Protein AF-A0A937LQM6-F1 (afdb_monomer)

pLDDT: mean 89.08, std 10.99, range [39.25, 98.06]

Nearest PDB structures (foldseek):
  4mtd-assembly1_B  TM=9.101E-01  e=1.233E-03  Escherichia coli K-12
  4ray-assembly1_B  TM=7.573E-01  e=1.075E-01  Magnetospirillum gryphiswaldense MSR-1 v2
  2fe3-assembly1_B  TM=8.271E-01  e=1.765E-01  Bacillus subtilis
  6d57-assembly1_A  TM=6.598E-01  e=1.659E-01  Campylobacter jejuni
  4rb2-assembly1_D  TM=7.688E-01  e=2.263E-01  Magnetospirillum gryphiswaldense MSR-1 v2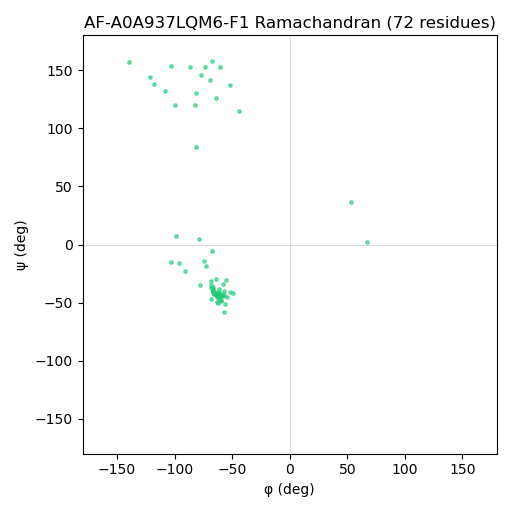

Solvent-accessible surface area (backbone atoms only — not comparable to full-atom values): 4534 Å² total; per-residue (Å²): 133,82,77,66,55,58,56,71,69,61,51,50,54,51,52,52,52,51,51,52,52,23,58,76,67,78,45,82,78,45,71,68,44,49,51,51,47,54,56,54,66,33,40,83,55,95,77,55,71,67,57,50,51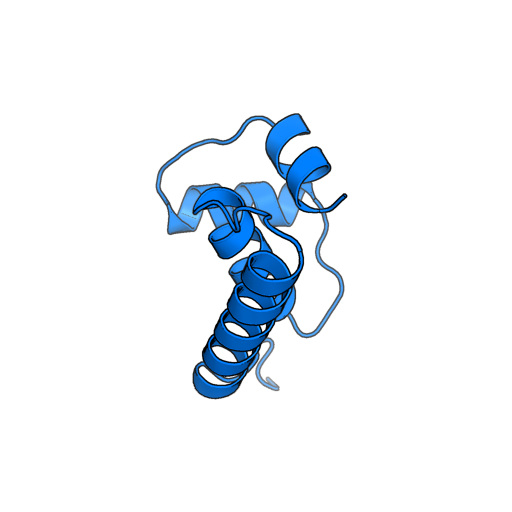,52,52,46,26,70,76,66,75,47,83,77,60,70,68,58,54,55,67,56,76,105

Foldseek 3Di:
DPDQFDDPVVLVVVLVVVVVVCVVVVHDCDPLLSLLSSVQRGGPDDDDLVRSQVVSCVVPVDHDDSVSSVVSVD

Sequence (74 aa):
MRSKLKDTKEIQASITRVLDICKLNNLVFTEIRQKIFEIIIKYKKPIKAYEILDVFTEVTGKRAHPPTIYRAID

Structure (mmCIF, N/CA/C/O backbone):
data_AF-A0A937LQM6-F1
#
_entry.id   AF-A0A937LQM6-F1
#
loop_
_atom_site.group_PDB
_atom_site.id
_atom_site.type_symbol
_atom_site.label_atom_id
_atom_site.label_alt_id
_atom_site.label_comp_id
_atom_site.label_asym_id
_atom_site.label_entity_id
_atom_site.label_seq_id
_atom_site.pdbx_PDB_ins_code
_atom_site.Cartn_x
_atom_site.Cartn_y
_atom_site.Cartn_z
_atom_site.occupancy
_atom_site.B_iso_or_equiv
_atom_site.auth_seq_id
_atom_site.auth_comp_id
_atom_site.auth_asym_id
_atom_site.auth_atom_id
_atom_site.pdbx_PDB_model_num
ATOM 1 N N . MET A 1 1 ? -18.254 -6.790 19.020 1.00 39.25 1 MET A N 1
ATOM 2 C CA . MET A 1 1 ? -17.248 -5.939 18.342 1.00 39.25 1 MET A CA 1
ATOM 3 C C . MET A 1 1 ? -17.038 -6.473 16.923 1.00 39.25 1 MET A C 1
ATOM 5 O O . MET A 1 1 ? -16.304 -7.433 16.747 1.00 39.25 1 MET A O 1
ATOM 9 N N . ARG A 1 2 ? -17.785 -5.969 15.924 1.00 45.56 2 ARG A N 1
ATOM 10 C CA . ARG A 1 2 ? -17.747 -6.499 14.543 1.00 45.56 2 ARG A CA 1
ATOM 11 C C . ARG A 1 2 ? -16.351 -6.281 13.944 1.00 45.56 2 ARG A C 1
ATOM 13 O O . ARG A 1 2 ? -15.851 -5.160 13.977 1.00 45.56 2 ARG A O 1
ATOM 20 N N . SER A 1 3 ? -15.739 -7.359 13.448 1.00 54.41 3 SER A N 1
ATOM 21 C CA . SER A 1 3 ? -14.363 -7.415 12.933 1.00 54.41 3 SER A CA 1
ATOM 22 C C . SER A 1 3 ? -14.026 -6.212 12.039 1.00 54.41 3 SER A C 1
ATOM 24 O O . SER A 1 3 ? -14.603 -6.054 10.958 1.00 54.41 3 SER A O 1
ATOM 26 N N . LYS A 1 4 ? -13.085 -5.374 12.500 1.00 59.31 4 LYS A N 1
ATOM 27 C CA . LYS A 1 4 ? -12.574 -4.180 11.799 1.00 59.31 4 LYS A CA 1
ATOM 28 C C . LYS A 1 4 ? -11.763 -4.519 10.535 1.00 59.31 4 LYS A C 1
ATOM 30 O O . LYS A 1 4 ? -11.388 -3.598 9.813 1.00 59.31 4 LYS A O 1
ATOM 35 N N . LEU A 1 5 ? -11.512 -5.805 10.271 1.00 64.50 5 LEU A N 1
ATOM 36 C CA . LEU A 1 5 ? -10.534 -6.276 9.292 1.00 64.50 5 LEU A CA 1
ATOM 37 C C . LEU A 1 5 ? -11.191 -7.149 8.209 1.00 64.50 5 LEU A C 1
ATOM 39 O O . LEU A 1 5 ? -12.158 -7.867 8.495 1.00 64.50 5 LEU A O 1
ATOM 43 N N . LYS A 1 6 ? -10.709 -7.049 6.963 1.00 72.69 6 LYS A N 1
ATOM 44 C CA . LYS A 1 6 ? -11.039 -8.002 5.884 1.00 72.69 6 LYS A CA 1
ATOM 45 C C . LYS A 1 6 ? -10.439 -9.385 6.151 1.00 72.69 6 LYS A C 1
ATOM 47 O O . LYS A 1 6 ? -9.478 -9.511 6.908 1.00 72.69 6 LYS A O 1
ATOM 52 N N . ASP A 1 7 ? -11.027 -10.398 5.520 1.00 82.56 7 ASP A N 1
ATOM 53 C CA . ASP A 1 7 ? -10.529 -11.773 5.553 1.00 82.56 7 ASP A CA 1
ATOM 54 C C . ASP A 1 7 ? -9.202 -11.897 4.777 1.00 82.56 7 ASP A C 1
ATOM 56 O O . ASP A 1 7 ? -9.023 -11.274 3.725 1.00 82.56 7 ASP A O 1
ATOM 60 N N . THR A 1 8 ? -8.266 -12.707 5.277 1.00 83.19 8 THR A N 1
ATOM 61 C CA . THR A 1 8 ? -6.950 -12.932 4.654 1.00 83.19 8 THR A CA 1
ATOM 62 C C . THR A 1 8 ? -7.065 -13.456 3.218 1.00 83.19 8 THR A C 1
ATOM 64 O O . THR A 1 8 ? -6.266 -13.081 2.358 1.00 83.19 8 THR A O 1
ATOM 67 N N . LYS A 1 9 ? -8.086 -14.268 2.912 1.00 86.94 9 LYS A N 1
ATOM 68 C CA . LYS A 1 9 ? -8.322 -14.791 1.560 1.00 86.94 9 LYS A CA 1
ATOM 69 C C . LYS A 1 9 ? -8.697 -13.680 0.574 1.00 86.94 9 LYS A C 1
ATOM 71 O O . LYS A 1 9 ? -8.223 -13.677 -0.561 1.00 86.94 9 LYS A O 1
ATOM 76 N N . GLU A 1 10 ? -9.507 -12.716 1.007 1.00 89.31 10 GLU A N 1
ATOM 77 C CA . GLU A 1 10 ? -9.906 -11.564 0.184 1.00 89.31 10 GLU A CA 1
ATOM 78 C C . GLU A 1 10 ? -8.729 -10.623 -0.094 1.00 89.31 10 GLU A C 1
ATOM 80 O O . GLU A 1 10 ? -8.603 -10.081 -1.196 1.00 89.31 10 GLU A O 1
ATOM 85 N N . ILE A 1 11 ? -7.851 -10.447 0.897 1.00 91.44 11 ILE A N 1
ATOM 86 C CA . ILE A 1 11 ? -6.627 -9.650 0.766 1.00 91.44 11 ILE A CA 1
ATOM 87 C C . ILE A 1 11 ? -5.713 -10.275 -0.288 1.00 91.44 11 ILE A C 1
ATOM 89 O O . ILE A 1 11 ? -5.309 -9.589 -1.227 1.00 91.44 11 ILE A O 1
ATOM 93 N N . GLN A 1 12 ? -5.454 -11.581 -0.195 1.00 92.62 12 GLN A N 1
ATOM 94 C CA . GLN A 1 12 ? -4.582 -12.271 -1.145 1.00 92.62 12 GLN A CA 1
ATOM 95 C C . GLN A 1 12 ? -5.130 -12.218 -2.577 1.00 92.62 12 GLN A C 1
ATOM 97 O O . GLN A 1 12 ? -4.379 -11.935 -3.508 1.00 92.62 12 GLN A O 1
ATOM 102 N N . ALA A 1 13 ? -6.441 -12.412 -2.754 1.00 94.75 13 ALA A N 1
ATOM 103 C CA . ALA A 1 13 ? -7.085 -12.292 -4.061 1.00 94.75 13 ALA A CA 1
ATOM 104 C C . ALA A 1 13 ? -6.954 -10.873 -4.642 1.00 94.75 13 ALA A C 1
ATOM 106 O O . ALA A 1 13 ? -6.718 -10.704 -5.839 1.00 94.75 13 ALA A O 1
ATOM 107 N N . SER A 1 14 ? -7.061 -9.849 -3.790 1.00 95.38 14 SER A N 1
ATOM 108 C CA . SER A 1 14 ? -6.869 -8.453 -4.195 1.00 95.38 14 SER A CA 1
ATOM 109 C C . SER A 1 14 ? -5.423 -8.184 -4.623 1.00 95.38 14 SER A C 1
ATOM 111 O O . SER A 1 14 ? -5.209 -7.550 -5.651 1.00 95.38 14 SER A O 1
ATOM 113 N N . ILE A 1 15 ? -4.433 -8.706 -3.888 1.00 95.50 15 ILE A N 1
ATOM 114 C CA . ILE A 1 15 ? -3.007 -8.582 -4.234 1.00 95.50 15 ILE A CA 1
ATOM 115 C C . ILE A 1 15 ? -2.715 -9.242 -5.585 1.00 95.50 15 ILE A C 1
ATOM 117 O O . ILE A 1 15 ? -2.090 -8.617 -6.438 1.00 95.50 15 ILE A O 1
ATOM 121 N N . THR A 1 16 ? -3.201 -10.468 -5.811 1.00 96.25 16 THR A N 1
ATOM 122 C CA . THR A 1 16 ? -3.037 -11.165 -7.098 1.00 96.25 16 THR A CA 1
ATOM 123 C C . THR A 1 16 ? -3.621 -10.349 -8.249 1.00 96.25 16 THR A C 1
ATOM 125 O O . THR A 1 16 ? -2.955 -10.153 -9.260 1.00 96.25 16 THR A O 1
ATOM 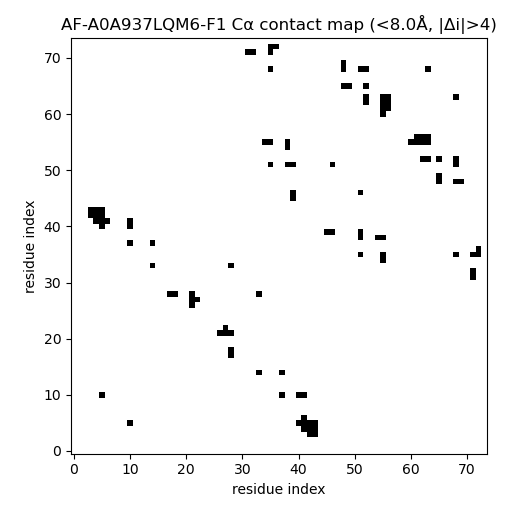128 N N . ARG A 1 17 ? -4.816 -9.775 -8.065 1.00 97.19 17 ARG A N 1
ATOM 129 C CA . ARG A 1 17 ? -5.441 -8.919 -9.080 1.00 97.19 17 ARG A CA 1
ATOM 130 C C . ARG A 1 17 ? -4.592 -7.690 -9.414 1.00 97.19 17 ARG A C 1
ATOM 132 O O . ARG A 1 17 ? -4.484 -7.328 -10.581 1.00 97.19 17 ARG A O 1
ATOM 139 N N . VAL A 1 18 ? -3.999 -7.039 -8.410 1.00 97.12 18 VAL A N 1
ATOM 140 C CA . VAL A 1 18 ? -3.113 -5.884 -8.636 1.00 97.12 18 VAL A CA 1
ATOM 141 C C . VAL A 1 18 ? -1.837 -6.308 -9.362 1.00 97.12 18 VAL A C 1
ATOM 143 O O . VAL A 1 18 ? -1.422 -5.614 -10.284 1.00 97.12 18 VAL A O 1
ATOM 146 N N . LEU A 1 19 ? -1.250 -7.459 -9.015 1.00 96.44 19 LEU A N 1
ATOM 147 C CA . LEU A 1 19 ? -0.087 -8.001 -9.725 1.00 96.44 19 LEU A CA 1
ATOM 148 C C . LEU A 1 19 ? -0.379 -8.225 -11.214 1.00 96.44 19 LEU A C 1
ATOM 150 O O . LEU A 1 19 ? 0.434 -7.833 -12.052 1.00 96.44 19 LEU A O 1
ATOM 154 N N . ASP A 1 20 ? -1.544 -8.784 -11.548 1.00 97.62 20 ASP A N 1
ATOM 155 C CA . ASP A 1 20 ? -1.962 -8.979 -12.939 1.00 97.62 20 ASP A CA 1
ATOM 156 C C . ASP A 1 20 ? -2.120 -7.642 -13.674 1.00 97.62 20 ASP A C 1
ATOM 158 O O . ASP A 1 20 ? -1.618 -7.482 -14.787 1.00 97.62 20 ASP A O 1
ATOM 162 N N . ILE A 1 21 ? -2.748 -6.646 -13.036 1.00 97.69 21 ILE A N 1
ATOM 163 C CA . ILE A 1 21 ? -2.875 -5.290 -13.591 1.00 97.69 21 ILE A CA 1
ATOM 164 C C . ILE A 1 21 ? -1.491 -4.680 -13.829 1.00 97.69 21 ILE A C 1
ATOM 166 O O . ILE A 1 21 ? -1.232 -4.155 -14.911 1.00 97.69 21 ILE A O 1
ATOM 170 N N . CYS A 1 22 ? -0.581 -4.763 -12.859 1.00 96.94 22 CYS A N 1
ATOM 171 C CA . CYS A 1 22 ? 0.775 -4.246 -13.008 1.00 96.94 22 CYS A CA 1
ATOM 172 C C . CYS A 1 22 ? 1.511 -4.932 -14.163 1.00 96.94 22 CYS A C 1
ATOM 174 O O . CYS A 1 22 ? 2.101 -4.245 -14.994 1.00 96.94 22 CYS A O 1
ATOM 176 N N . LYS A 1 23 ? 1.400 -6.261 -14.282 1.00 96.88 23 LYS A N 1
ATOM 177 C CA . LYS A 1 23 ? 2.000 -7.033 -15.376 1.00 96.88 23 LYS A CA 1
ATOM 178 C C . LYS A 1 23 ? 1.473 -6.600 -16.745 1.00 96.88 23 LYS A C 1
ATOM 180 O O . LYS A 1 23 ? 2.267 -6.399 -17.658 1.00 96.88 23 LYS A O 1
ATOM 185 N N . LEU A 1 24 ? 0.158 -6.418 -16.882 1.00 98.06 24 LEU A N 1
ATOM 186 C CA . LEU A 1 24 ? -0.471 -5.966 -18.131 1.00 98.06 24 LEU A CA 1
ATOM 187 C C . LEU A 1 24 ? -0.036 -4.552 -18.540 1.00 98.06 24 LEU A C 1
ATOM 189 O O . LEU A 1 24 ? 0.015 -4.251 -19.727 1.00 98.06 24 LEU A O 1
ATOM 193 N N . ASN A 1 25 ? 0.298 -3.702 -17.569 1.00 97.44 25 ASN A N 1
ATOM 194 C CA . ASN A 1 25 ? 0.709 -2.315 -17.797 1.00 97.44 25 ASN A CA 1
ATOM 195 C C . ASN A 1 25 ? 2.236 -2.119 -17.787 1.00 97.44 25 ASN A C 1
ATOM 197 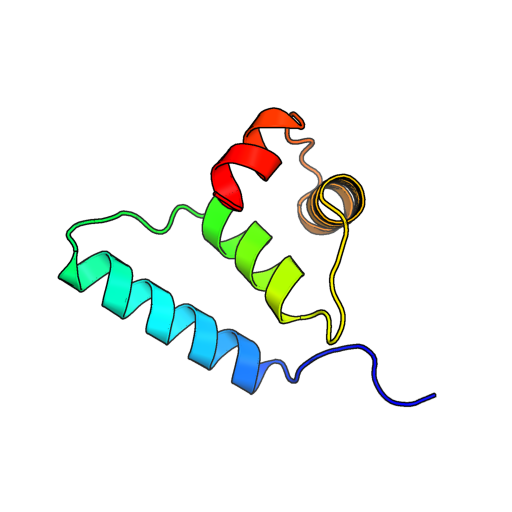O O . ASN A 1 25 ? 2.703 -0.983 -17.808 1.00 97.44 25 ASN A O 1
ATOM 201 N N . ASN A 1 26 ? 3.023 -3.201 -17.731 1.00 96.88 26 ASN A N 1
ATOM 202 C CA . ASN A 1 26 ? 4.483 -3.154 -17.595 1.00 96.88 26 ASN A CA 1
ATOM 203 C C . ASN A 1 26 ? 4.960 -2.299 -16.396 1.00 96.88 26 ASN A C 1
ATOM 205 O O . ASN A 1 26 ? 5.966 -1.593 -16.458 1.00 96.88 26 ASN A O 1
ATOM 209 N N . LEU A 1 27 ? 4.205 -2.355 -15.296 1.00 96.44 27 LEU A N 1
ATOM 210 C CA . LEU A 1 27 ? 4.489 -1.683 -14.032 1.00 96.44 27 LEU A CA 1
ATOM 211 C C . LEU A 1 27 ? 5.028 -2.678 -13.005 1.00 96.44 27 LEU A C 1
ATOM 213 O O . LEU A 1 27 ? 4.690 -3.861 -13.009 1.00 96.44 27 LEU A O 1
ATOM 217 N N . VAL A 1 28 ? 5.814 -2.172 -12.056 1.00 94.50 28 VAL A N 1
ATOM 218 C CA . VAL A 1 28 ? 6.307 -2.961 -10.924 1.00 94.50 28 VAL A CA 1
ATOM 219 C C . VAL A 1 28 ? 5.459 -2.671 -9.690 1.00 94.50 28 VAL A C 1
ATOM 221 O O . VAL A 1 28 ? 5.430 -1.539 -9.195 1.00 94.50 28 VAL A O 1
ATOM 224 N N . PHE A 1 29 ? 4.814 -3.707 -9.150 1.00 95.62 29 PHE A N 1
ATOM 225 C CA . PHE A 1 29 ? 4.206 -3.637 -7.824 1.00 95.62 29 PHE A CA 1
ATOM 226 C C . PHE A 1 29 ? 5.288 -3.874 -6.772 1.00 95.62 29 PHE A C 1
ATOM 228 O O . PHE A 1 29 ? 5.552 -4.999 -6.357 1.00 95.62 29 PHE A O 1
ATOM 235 N N . THR A 1 30 ? 6.001 -2.806 -6.419 1.00 94.25 30 THR A N 1
ATOM 236 C CA . THR A 1 30 ? 7.124 -2.889 -5.481 1.00 94.25 30 THR A CA 1
ATOM 237 C C . THR A 1 30 ? 6.665 -3.405 -4.118 1.00 94.25 30 THR A C 1
ATOM 239 O O . THR A 1 30 ? 5.528 -3.174 -3.706 1.00 94.25 30 THR A O 1
ATOM 242 N N . GLU A 1 31 ? 7.570 -4.049 -3.378 1.00 92.31 31 GLU A N 1
ATOM 243 C CA . GLU A 1 31 ? 7.280 -4.603 -2.047 1.00 92.31 31 GLU A CA 1
ATOM 244 C C . GLU A 1 31 ? 6.646 -3.559 -1.111 1.00 92.31 31 GLU A C 1
ATOM 246 O O . GLU A 1 31 ? 5.667 -3.840 -0.420 1.00 92.31 31 GLU A O 1
ATOM 251 N N . ILE A 1 32 ? 7.146 -2.318 -1.149 1.00 92.12 32 ILE A N 1
ATOM 252 C CA . ILE A 1 32 ? 6.600 -1.220 -0.347 1.00 92.12 32 ILE A CA 1
ATOM 253 C C . ILE A 1 32 ? 5.162 -0.865 -0.740 1.00 92.12 32 ILE A C 1
ATOM 255 O O . ILE A 1 32 ? 4.319 -0.701 0.141 1.00 92.12 32 ILE A O 1
ATOM 259 N N . ARG A 1 33 ? 4.847 -0.804 -2.042 1.00 94.38 33 ARG A N 1
ATOM 260 C CA . ARG A 1 33 ? 3.483 -0.543 -2.524 1.00 94.38 33 ARG A CA 1
ATOM 261 C C . ARG A 1 33 ? 2.550 -1.695 -2.178 1.00 94.38 33 ARG A C 1
ATOM 263 O O . ARG A 1 33 ? 1.423 -1.442 -1.769 1.00 94.38 33 ARG A O 1
ATOM 270 N N . GLN A 1 34 ? 3.025 -2.937 -2.261 1.00 94.81 34 GLN A N 1
ATOM 271 C CA . GLN A 1 34 ? 2.247 -4.104 -1.856 1.00 94.81 34 GLN A CA 1
ATOM 272 C C . GLN A 1 34 ? 1.916 -4.073 -0.365 1.00 94.81 34 GLN A C 1
ATOM 274 O O . GLN A 1 34 ? 0.764 -4.292 0.001 1.00 94.81 34 GLN A O 1
ATOM 279 N N . LYS A 1 35 ? 2.886 -3.751 0.497 1.00 93.44 35 LYS A N 1
ATOM 280 C CA . LYS A 1 35 ? 2.658 -3.660 1.946 1.00 93.44 35 LYS A CA 1
ATOM 281 C C . LYS A 1 35 ? 1.722 -2.520 2.323 1.00 93.44 35 LYS A C 1
ATOM 283 O O . 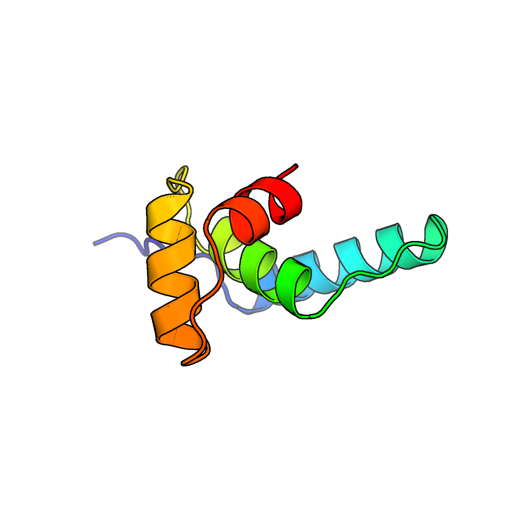LYS A 1 35 ? 0.820 -2.719 3.130 1.00 93.44 35 LYS A O 1
ATOM 288 N N . ILE A 1 36 ? 1.891 -1.349 1.714 1.00 94.19 36 ILE A N 1
ATOM 289 C CA . ILE A 1 36 ? 0.995 -0.207 1.931 1.00 94.19 36 ILE A CA 1
ATOM 290 C C . ILE A 1 36 ? -0.423 -0.533 1.451 1.00 94.19 36 ILE A C 1
ATOM 292 O O . ILE A 1 36 ? -1.385 -0.285 2.175 1.00 94.19 36 ILE A O 1
ATOM 296 N N . PHE A 1 37 ? -0.561 -1.158 0.281 1.00 95.31 37 PHE A N 1
ATOM 297 C CA . PHE A 1 37 ? -1.850 -1.614 -0.230 1.00 95.31 37 PHE A CA 1
ATOM 298 C C . PHE A 1 37 ? -2.512 -2.623 0.714 1.00 95.31 37 PHE A C 1
ATOM 300 O O . PHE A 1 37 ? -3.671 -2.436 1.072 1.00 95.31 37 PHE A O 1
ATOM 307 N N . GLU A 1 38 ? -1.771 -3.644 1.162 1.00 93.88 38 GLU A N 1
ATOM 308 C CA . GLU A 1 38 ? -2.228 -4.660 2.119 1.00 93.88 38 GLU A CA 1
ATOM 309 C C . GLU A 1 38 ? -2.758 -4.018 3.408 1.00 93.88 38 GLU A C 1
ATOM 311 O O . GLU A 1 38 ? -3.848 -4.372 3.862 1.00 93.88 38 GLU A O 1
ATOM 316 N N . ILE A 1 39 ? -2.034 -3.030 3.952 1.00 92.81 39 ILE A N 1
ATOM 317 C CA . ILE A 1 39 ? -2.483 -2.233 5.098 1.00 92.81 39 ILE A CA 1
ATOM 318 C C . ILE A 1 39 ? -3.817 -1.575 4.759 1.00 92.81 39 ILE A C 1
ATOM 320 O O . ILE A 1 39 ? -4.795 -1.860 5.434 1.00 92.81 39 ILE A O 1
ATOM 324 N N . ILE A 1 40 ? -3.901 -0.771 3.697 1.00 92.69 40 ILE A N 1
ATOM 325 C CA . ILE A 1 40 ? -5.110 -0.004 3.353 1.00 92.69 40 ILE A CA 1
ATOM 326 C C . ILE A 1 40 ? -6.335 -0.911 3.194 1.00 92.69 40 ILE A C 1
ATOM 328 O O . ILE A 1 40 ? -7.366 -0.667 3.820 1.00 92.69 40 ILE A O 1
ATOM 332 N N . ILE A 1 41 ? -6.235 -1.978 2.395 1.00 92.50 41 ILE A N 1
ATOM 333 C CA . ILE A 1 41 ? -7.396 -2.822 2.079 1.00 92.50 41 ILE A CA 1
ATOM 334 C C . ILE A 1 41 ? -7.847 -3.694 3.250 1.00 92.50 41 ILE A C 1
ATOM 336 O O . ILE A 1 41 ? -8.984 -4.175 3.251 1.00 92.50 41 ILE A O 1
ATOM 340 N N . LYS A 1 42 ? -6.979 -3.906 4.246 1.00 91.12 42 LYS A N 1
ATOM 341 C CA . LYS A 1 42 ? -7.323 -4.626 5.471 1.00 91.12 42 LYS A CA 1
ATOM 342 C C . LYS A 1 42 ? -8.309 -3.825 6.322 1.00 91.12 42 LYS A C 1
ATOM 344 O O . LYS A 1 42 ? -9.148 -4.441 6.980 1.00 91.12 42 LYS A O 1
ATOM 349 N N . TYR A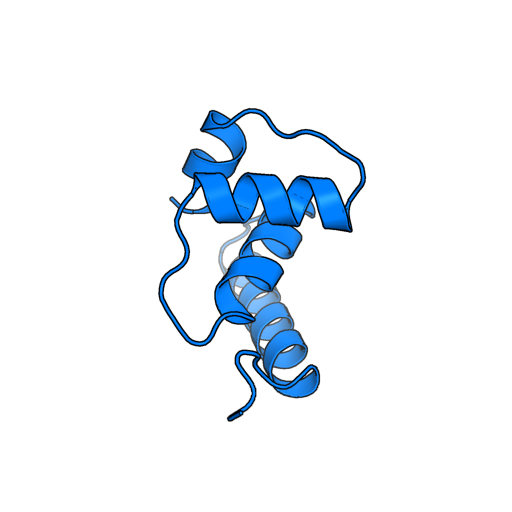 1 43 ? -8.267 -2.490 6.294 1.00 88.12 43 TYR A N 1
ATOM 350 C CA . TYR A 1 43 ? -9.190 -1.641 7.051 1.00 88.12 43 TYR A CA 1
ATOM 351 C C . TYR A 1 43 ? -10.528 -1.496 6.318 1.00 88.12 43 TYR A C 1
ATOM 353 O O . TYR A 1 43 ? -10.599 -1.130 5.150 1.00 88.12 43 TYR A O 1
ATOM 361 N N . LYS A 1 44 ? -11.635 -1.725 7.033 1.00 81.75 44 LYS A N 1
ATOM 362 C CA . LYS A 1 44 ? -13.002 -1.530 6.500 1.00 81.75 44 LYS A CA 1
ATOM 363 C C . LYS A 1 44 ? -13.465 -0.065 6.473 1.00 81.75 44 LYS A C 1
ATOM 365 O O . LYS A 1 44 ? -14.633 0.204 6.206 1.00 81.75 44 LYS A O 1
ATOM 370 N N . LYS A 1 45 ? -12.588 0.875 6.824 1.00 85.12 45 LYS A N 1
ATOM 371 C CA . LYS A 1 45 ? -12.846 2.320 6.883 1.00 85.12 45 LYS A CA 1
ATOM 372 C C . LYS A 1 45 ? -11.628 3.068 6.334 1.00 85.12 45 LYS A C 1
ATOM 374 O O . LYS A 1 45 ? -10.536 2.504 6.396 1.00 85.12 45 LYS A O 1
ATOM 379 N N . PRO A 1 46 ? -11.795 4.315 5.854 1.00 88.81 46 PRO A N 1
ATOM 380 C CA . PRO A 1 46 ? -10.665 5.158 5.486 1.00 88.81 46 PRO A CA 1
ATOM 381 C C . PRO A 1 46 ? -9.642 5.247 6.625 1.00 88.81 46 PRO A C 1
ATOM 383 O O . PRO A 1 46 ? -10.025 5.390 7.788 1.00 88.81 46 PRO A O 1
ATOM 386 N N . ILE A 1 47 ? -8.363 5.163 6.269 1.00 92.00 47 ILE A N 1
ATOM 387 C CA . ILE A 1 47 ? -7.211 5.266 7.168 1.00 92.00 47 ILE A CA 1
ATOM 388 C C . ILE A 1 47 ? -6.381 6.486 6.755 1.00 92.00 47 ILE A C 1
ATOM 390 O O . ILE A 1 47 ? -6.214 6.750 5.563 1.00 92.00 47 ILE A O 1
ATOM 394 N N . LYS A 1 48 ? -5.893 7.269 7.721 1.00 91.88 48 LYS A N 1
ATOM 395 C CA . LYS A 1 48 ? -5.070 8.453 7.439 1.00 91.88 48 LYS A CA 1
ATOM 396 C C . LYS A 1 48 ? -3.665 8.039 7.006 1.00 91.88 48 LYS A C 1
ATOM 398 O O . LYS A 1 48 ? -3.139 7.030 7.463 1.00 91.88 48 LYS A O 1
A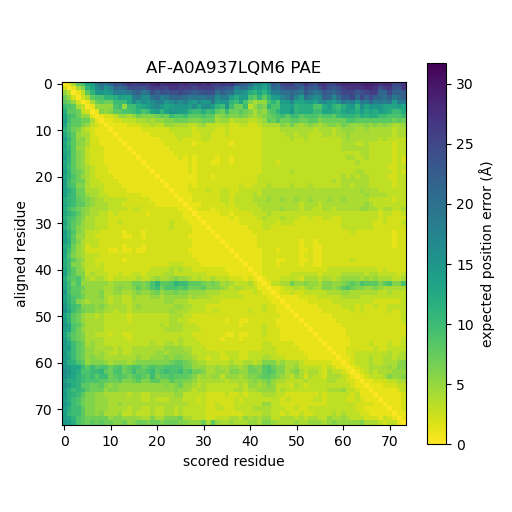TOM 403 N N . ALA A 1 49 ? -3.000 8.874 6.209 1.00 90.81 49 ALA A N 1
ATOM 404 C CA . ALA A 1 49 ? -1.640 8.599 5.736 1.00 90.81 49 ALA A CA 1
ATOM 405 C C . ALA A 1 49 ? -0.626 8.367 6.874 1.00 90.81 49 ALA A C 1
ATOM 407 O O . ALA A 1 49 ? 0.197 7.460 6.791 1.00 90.81 49 ALA A O 1
ATOM 408 N N . TYR A 1 50 ? -0.714 9.139 7.961 1.00 91.88 50 TYR A N 1
ATOM 409 C CA . TYR A 1 50 ? 0.138 8.931 9.137 1.00 91.88 50 TYR A CA 1
ATOM 410 C C . TYR A 1 50 ? -0.186 7.628 9.878 1.00 91.88 50 TYR A C 1
ATOM 412 O O . TYR A 1 50 ? 0.726 6.944 10.318 1.00 91.88 50 TYR A O 1
ATOM 420 N N . GLU A 1 51 ? -1.456 7.215 9.925 1.00 92.75 51 GLU A N 1
ATOM 421 C CA . GLU A 1 51 ? -1.825 5.922 10.516 1.00 92.75 51 GLU A CA 1
ATOM 422 C C . GLU A 1 51 ? -1.276 4.754 9.679 1.00 92.75 51 GLU A C 1
ATOM 424 O O . GLU A 1 51 ? -0.814 3.762 10.232 1.00 92.75 51 GLU A O 1
ATOM 429 N N . ILE A 1 52 ? -1.256 4.879 8.344 1.00 93.31 52 ILE A N 1
ATOM 430 C CA . ILE A 1 52 ? -0.593 3.900 7.466 1.00 93.31 52 ILE A CA 1
ATOM 431 C C . ILE A 1 52 ? 0.905 3.831 7.782 1.00 93.31 52 ILE A C 1
ATOM 433 O O . ILE A 1 52 ? 1.463 2.737 7.826 1.00 93.31 52 ILE A O 1
ATOM 437 N N . LEU A 1 53 ? 1.5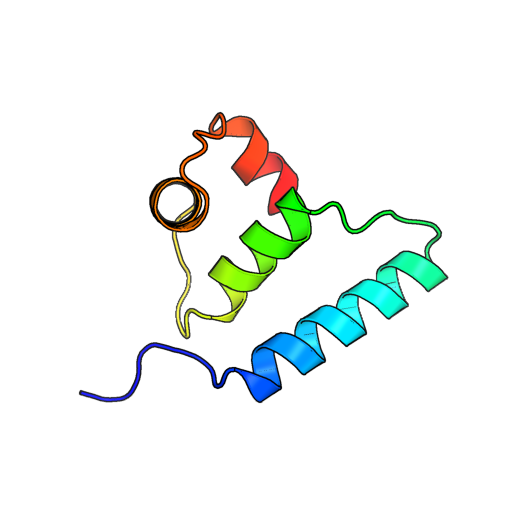56 4.979 7.998 1.00 92.56 53 LEU A N 1
ATOM 438 C CA . LEU A 1 53 ? 2.981 5.050 8.323 1.00 92.56 53 LEU A CA 1
ATOM 439 C C . LEU A 1 53 ? 3.307 4.334 9.641 1.00 92.56 53 LEU A C 1
ATOM 441 O O . LEU A 1 53 ? 4.282 3.578 9.705 1.00 92.56 53 LEU A O 1
ATOM 445 N N . ASP A 1 54 ? 2.485 4.557 10.665 1.00 93.06 54 ASP A N 1
ATOM 446 C CA . ASP A 1 54 ? 2.640 3.933 11.978 1.00 93.06 54 ASP A 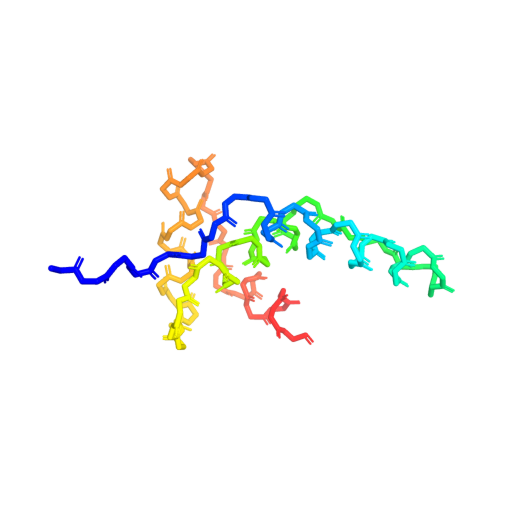CA 1
ATOM 447 C C . ASP A 1 54 ? 2.491 2.411 11.868 1.00 93.06 54 ASP A C 1
ATOM 449 O O . ASP A 1 54 ? 3.388 1.668 12.268 1.00 93.06 54 ASP A O 1
ATOM 453 N N . VAL A 1 55 ? 1.422 1.944 11.211 1.00 93.19 55 VAL A N 1
ATOM 454 C CA . VAL A 1 55 ? 1.166 0.511 10.990 1.00 93.19 55 VAL A CA 1
ATOM 455 C C . VAL A 1 55 ? 2.261 -0.126 10.132 1.00 93.19 55 VAL A C 1
ATOM 457 O O . VAL A 1 55 ? 2.707 -1.236 10.411 1.00 93.19 55 VAL A O 1
ATOM 460 N N . PHE A 1 56 ? 2.737 0.562 9.093 1.00 93.56 56 PHE A N 1
ATOM 461 C CA . PHE A 1 56 ? 3.839 0.077 8.262 1.00 93.56 56 PHE A CA 1
ATOM 462 C C . PHE A 1 56 ? 5.114 -0.110 9.088 1.00 93.56 56 PHE A C 1
ATOM 464 O O . PHE A 1 56 ? 5.794 -1.130 8.952 1.00 93.56 56 PHE A O 1
ATOM 471 N N . THR A 1 57 ? 5.424 0.849 9.961 1.00 92.75 57 THR A N 1
ATOM 472 C CA . THR A 1 57 ? 6.598 0.786 10.836 1.00 92.75 57 THR A CA 1
ATOM 473 C C . THR A 1 57 ? 6.471 -0.357 11.842 1.00 92.75 57 THR A C 1
ATOM 475 O O . THR A 1 57 ? 7.433 -1.096 12.037 1.00 92.75 57 THR A O 1
ATOM 478 N N . GLU A 1 58 ? 5.286 -0.551 12.423 1.00 92.56 58 GLU A N 1
ATOM 479 C CA . GLU A 1 58 ? 4.993 -1.647 13.354 1.00 92.56 58 GLU A CA 1
ATOM 480 C C . GLU A 1 58 ? 5.148 -3.026 12.691 1.00 92.56 58 GLU A C 1
ATOM 482 O O . GLU A 1 58 ? 5.775 -3.921 13.252 1.00 92.56 58 GLU A O 1
ATOM 487 N N . VAL A 1 59 ? 4.628 -3.195 11.470 1.00 90.00 59 VAL A N 1
ATOM 488 C CA . VAL A 1 59 ? 4.624 -4.489 10.763 1.00 90.00 59 VAL A CA 1
ATOM 489 C C . VAL A 1 59 ? 5.985 -4.832 10.152 1.00 90.00 59 VAL A C 1
ATOM 491 O O . VAL A 1 59 ? 6.345 -6.005 10.075 1.00 90.00 59 VAL A O 1
ATOM 494 N N . THR A 1 60 ? 6.737 -3.836 9.678 1.00 89.25 60 THR A N 1
ATOM 495 C CA . THR A 1 60 ? 7.994 -4.069 8.939 1.00 89.25 60 THR A CA 1
ATOM 496 C C . THR A 1 60 ? 9.255 -3.829 9.766 1.00 89.25 60 THR A C 1
ATOM 498 O O . THR A 1 60 ? 10.343 -4.202 9.328 1.00 89.25 60 THR A O 1
ATOM 501 N N . GLY A 1 61 ? 9.144 -3.157 10.916 1.00 90.31 61 GLY A N 1
ATOM 502 C CA . GLY A 1 61 ? 10.286 -2.665 11.692 1.00 90.31 61 GLY A CA 1
ATOM 503 C C . GLY A 1 61 ? 11.079 -1.546 11.001 1.00 90.31 61 GLY A C 1
ATOM 504 O O . GLY A 1 61 ? 12.088 -1.088 11.535 1.00 90.31 61 GLY A O 1
ATOM 505 N N . LYS A 1 62 ? 10.653 -1.092 9.813 1.00 86.88 62 LYS A N 1
ATOM 506 C CA . LYS A 1 62 ? 11.332 -0.067 9.011 1.00 86.88 62 LYS A CA 1
ATOM 507 C C . LYS A 1 62 ? 10.539 1.233 9.045 1.00 86.88 62 LYS A C 1
ATOM 509 O O . LYS A 1 62 ? 9.344 1.246 8.766 1.00 86.88 62 LYS A O 1
ATOM 514 N N . ARG A 1 63 ? 11.220 2.352 9.300 1.00 85.94 63 ARG A N 1
ATOM 515 C CA . ARG A 1 63 ? 10.618 3.682 9.144 1.00 85.94 63 ARG A CA 1
ATOM 516 C C . ARG A 1 63 ? 10.669 4.110 7.683 1.00 85.94 63 ARG A C 1
ATOM 518 O O . ARG A 1 63 ? 11.749 4.243 7.114 1.00 85.94 63 ARG A O 1
ATOM 525 N N . ALA A 1 64 ? 9.505 4.363 7.098 1.00 84.44 64 ALA A N 1
ATOM 526 C CA . ALA A 1 64 ? 9.408 5.089 5.838 1.00 84.44 64 ALA A CA 1
ATOM 527 C C . ALA A 1 64 ? 9.373 6.604 6.106 1.00 84.44 64 ALA A C 1
ATOM 529 O O . ALA A 1 64 ? 8.912 7.055 7.153 1.00 84.44 64 ALA A O 1
ATOM 530 N N . HIS A 1 65 ? 9.833 7.420 5.158 1.00 88.75 65 HIS A N 1
ATOM 531 C CA . HIS A 1 65 ? 9.569 8.860 5.223 1.00 88.75 65 HIS A CA 1
ATOM 532 C C . HIS A 1 65 ? 8.122 9.141 4.788 1.00 88.75 65 HIS A C 1
ATOM 534 O O . HIS A 1 65 ? 7.665 8.483 3.848 1.00 88.75 65 HIS A O 1
ATOM 540 N N . PRO A 1 66 ? 7.423 10.144 5.359 1.00 87.75 66 PRO A N 1
ATOM 541 C CA . PRO A 1 66 ? 6.043 10.469 4.982 1.00 87.75 66 PRO A CA 1
ATOM 542 C C . PRO A 1 66 ? 5.799 10.617 3.465 1.00 87.75 66 PRO A C 1
ATOM 544 O O . PRO A 1 66 ? 4.828 10.036 2.980 1.00 87.75 66 PRO A O 1
ATOM 547 N N . PRO A 1 67 ? 6.690 11.260 2.670 1.00 91.81 67 PRO A N 1
ATOM 548 C CA . PRO A 1 67 ? 6.559 11.313 1.208 1.00 91.81 67 PRO A CA 1
ATOM 549 C C . PRO A 1 67 ? 6.454 9.945 0.535 1.00 91.81 67 PRO A C 1
ATOM 551 O O . PRO A 1 67 ? 5.798 9.816 -0.490 1.00 91.81 67 PRO A O 1
ATOM 554 N N . THR A 1 68 ? 7.070 8.913 1.106 1.00 91.12 68 THR A N 1
ATOM 555 C CA . THR A 1 68 ? 7.024 7.549 0.567 1.00 91.12 68 THR A CA 1
ATOM 556 C C . THR A 1 68 ? 5.617 6.976 0.641 1.00 91.12 68 THR A C 1
ATOM 558 O O . THR A 1 68 ? 5.171 6.338 -0.306 1.00 91.12 68 THR A O 1
ATOM 561 N N . ILE A 1 69 ? 4.909 7.237 1.746 1.00 90.44 69 ILE A N 1
ATOM 562 C CA . ILE A 1 69 ? 3.515 6.822 1.906 1.00 90.44 69 ILE A CA 1
ATOM 563 C C . ILE A 1 69 ? 2.638 7.609 0.941 1.00 90.44 69 ILE A C 1
ATOM 565 O O . ILE A 1 69 ? 1.877 6.999 0.201 1.00 90.44 69 ILE A O 1
ATOM 569 N N . TYR A 1 70 ? 2.807 8.935 0.872 1.00 90.19 70 TYR A N 1
ATOM 570 C CA . TYR A 1 70 ? 2.038 9.775 -0.051 1.00 90.19 70 TYR A CA 1
ATOM 571 C C . TYR A 1 70 ? 2.197 9.336 -1.514 1.00 90.19 70 TYR A C 1
ATOM 573 O O . TYR A 1 70 ? 1.207 9.193 -2.214 1.00 90.19 70 TYR A O 1
ATOM 581 N N . ARG A 1 71 ? 3.418 9.015 -1.958 1.00 90.06 71 ARG A N 1
ATOM 582 C CA . ARG A 1 71 ? 3.690 8.528 -3.327 1.00 90.06 71 ARG A CA 1
ATOM 583 C C . ARG A 1 71 ? 3.259 7.083 -3.587 1.00 90.06 71 ARG A C 1
ATOM 585 O O . ARG A 1 71 ? 3.311 6.621 -4.725 1.00 90.06 71 ARG A O 1
ATOM 592 N N . ALA A 1 72 ? 2.967 6.325 -2.536 1.00 89.81 72 ALA A N 1
ATOM 593 C CA . ALA A 1 72 ? 2.483 4.958 -2.660 1.00 89.81 72 ALA A CA 1
ATOM 594 C C . ALA A 1 72 ? 0.953 4.882 -2.707 1.00 89.81 72 ALA A C 1
ATOM 596 O O . ALA A 1 72 ? 0.438 3.872 -3.179 1.00 89.81 72 ALA A O 1
ATOM 597 N N . ILE A 1 73 ? 0.261 5.903 -2.190 1.00 88.75 73 ILE A N 1
ATOM 598 C CA . ILE A 1 73 ? -1.205 6.018 -2.230 1.00 88.75 73 ILE A CA 1
ATOM 599 C C . ILE A 1 73 ? -1.718 6.872 -3.399 1.00 88.75 73 ILE A C 1
ATOM 601 O O . ILE A 1 73 ? -2.912 6.812 -3.679 1.00 88.75 73 ILE A O 1
ATOM 605 N N . ASP A 1 74 ? -0.832 7.651 -4.027 1.00 86.00 74 ASP A N 1
ATOM 606 C CA . ASP A 1 74 ? -1.013 8.293 -5.338 1.00 86.00 74 ASP A CA 1
ATOM 607 C C . ASP A 1 74 ? -0.890 7.260 -6.472 1.00 86.00 74 ASP A C 1
ATOM 609 O O . ASP A 1 74 ? -1.791 7.225 -7.339 1.00 86.00 74 ASP A O 1
#

Secondary structure (DSSP, 8-state):
---SB--HHHHHHHHHHHHHHHHHTT----HHHHHHHHHHHHBSS---HHHHHHHHHHHHS-PPPHHHHHHHH-

Mean predicted aligned error: 4.68 Å

Radius of gyration: 12.78 Å; Cα contacts (8 Å, |Δi|>4): 56; chains: 1; bounding box: 29×26×36 Å